Protein AF-A0AAX6GUY6-F1 (afdb_monomer_lite)

Structure (mmCIF, N/CA/C/O backbone):
data_AF-A0AAX6GUY6-F1
#
_entry.id   AF-A0AAX6GUY6-F1
#
loop_
_atom_site.group_PDB
_atom_site.id
_atom_site.type_symbol
_atom_site.label_atom_id
_atom_site.label_alt_id
_atom_site.label_comp_id
_atom_site.label_asym_id
_atom_site.label_entity_id
_atom_site.label_seq_id
_atom_site.pdbx_PDB_ins_code
_atom_site.Cartn_x
_atom_site.Cartn_y
_atom_site.Cartn_z
_atom_site.occupancy
_atom_site.B_iso_or_equiv
_atom_site.auth_seq_id
_atom_site.auth_comp_id
_atom_site.auth_asym_id
_atom_site.auth_atom_id
_atom_site.pdbx_PDB_model_num
ATOM 1 N N . MET A 1 1 ? -46.261 20.149 43.159 1.00 38.31 1 MET A N 1
ATOM 2 C CA . MET A 1 1 ? -45.679 18.792 43.215 1.00 38.31 1 MET A CA 1
ATOM 3 C C . MET A 1 1 ? -44.879 18.602 41.934 1.00 38.31 1 MET A C 1
ATOM 5 O O . MET A 1 1 ? -45.481 18.359 40.901 1.00 38.31 1 MET A O 1
ATOM 9 N N . SER A 1 2 ? -43.563 18.840 41.956 1.00 48.81 2 SER A N 1
ATOM 10 C CA . SER A 1 2 ? -42.714 18.594 40.780 1.00 48.81 2 SER A CA 1
ATOM 11 C C . SER A 1 2 ? -42.450 17.101 40.677 1.00 48.81 2 SER A C 1
ATOM 13 O O . SER A 1 2 ? -41.773 16.537 41.535 1.00 48.81 2 SER A O 1
ATOM 15 N N . THR A 1 3 ? -42.990 16.460 39.647 1.00 52.56 3 THR A N 1
ATOM 16 C CA . THR A 1 3 ? -42.606 15.102 39.266 1.00 52.56 3 THR A CA 1
ATOM 17 C C . THR A 1 3 ? -41.127 15.123 38.894 1.00 52.56 3 THR A C 1
ATOM 19 O O . THR A 1 3 ? -40.724 15.816 37.960 1.00 52.56 3 THR A O 1
ATOM 22 N N . LYS A 1 4 ? -40.302 14.416 39.670 1.00 51.50 4 LYS A N 1
ATOM 23 C CA . LYS A 1 4 ? -38.899 14.149 39.341 1.00 51.50 4 LYS A CA 1
ATOM 24 C C . LYS A 1 4 ? -38.902 13.502 37.951 1.00 51.50 4 LYS A C 1
ATOM 26 O O . LYS A 1 4 ? -39.527 12.458 37.799 1.00 51.50 4 LYS A O 1
ATOM 31 N N . ALA A 1 5 ? -38.303 14.140 36.946 1.00 67.00 5 ALA A N 1
ATOM 32 C CA . ALA A 1 5 ? -38.143 13.506 35.643 1.00 67.00 5 ALA A CA 1
ATOM 33 C C . ALA A 1 5 ? -37.322 12.229 35.859 1.00 67.00 5 ALA A C 1
ATOM 35 O O . ALA A 1 5 ? -36.191 12.294 36.347 1.00 67.00 5 ALA A O 1
ATOM 36 N N . GLU A 1 6 ? -37.936 11.078 35.609 1.00 76.06 6 GLU A N 1
ATOM 37 C CA . GLU A 1 6 ? -37.274 9.786 35.716 1.00 76.06 6 GLU A CA 1
ATOM 38 C C . GLU A 1 6 ? -36.211 9.714 34.621 1.00 76.06 6 GLU A C 1
ATOM 40 O O . GLU A 1 6 ? -36.486 10.007 33.457 1.00 76.06 6 GLU A O 1
ATOM 45 N N . ILE A 1 7 ? -34.970 9.428 35.011 1.00 75.50 7 ILE A N 1
ATOM 46 C CA . ILE A 1 7 ? -33.859 9.323 34.068 1.00 75.50 7 ILE A CA 1
ATOM 47 C C . ILE A 1 7 ? -34.110 8.056 33.239 1.00 75.50 7 ILE A C 1
ATOM 49 O O . ILE A 1 7 ? -34.169 6.979 33.838 1.00 75.50 7 ILE A O 1
ATOM 53 N N . PRO A 1 8 ? -34.266 8.157 31.903 1.00 82.06 8 PRO A N 1
ATOM 54 C CA . PRO A 1 8 ? -34.504 6.991 31.063 1.00 82.06 8 PRO A CA 1
ATOM 55 C C . PRO A 1 8 ? -33.399 5.954 31.237 1.00 82.06 8 PRO A C 1
ATOM 57 O O . PRO A 1 8 ? -32.230 6.304 31.423 1.00 82.06 8 PRO A O 1
ATOM 60 N N . HIS A 1 9 ? -33.757 4.676 31.149 1.00 89.12 9 HIS A N 1
ATOM 61 C CA . HIS A 1 9 ? -32.768 3.613 31.189 1.00 89.12 9 HIS A CA 1
ATOM 62 C C . HIS A 1 9 ? -31.815 3.735 29.993 1.00 89.12 9 HIS A C 1
ATOM 64 O O . HIS A 1 9 ? -32.236 3.976 28.861 1.00 89.12 9 HIS A O 1
ATOM 70 N N . PHE A 1 10 ? -30.519 3.538 30.233 1.00 89.56 10 PHE A N 1
ATOM 71 C CA . PHE A 1 10 ? -29.471 3.726 29.231 1.00 89.56 10 PHE A CA 1
ATOM 72 C C . PHE A 1 10 ? -29.720 2.997 27.899 1.00 89.56 10 PHE A C 1
ATOM 74 O O . PHE A 1 10 ? -29.453 3.552 26.837 1.00 89.56 10 PHE A O 1
ATOM 81 N N . VAL A 1 11 ? -30.252 1.772 27.949 1.00 92.56 11 VAL A N 1
ATOM 82 C CA . VAL A 1 11 ? -30.575 0.965 26.754 1.00 92.56 11 VAL A CA 1
ATOM 83 C C . VAL A 1 11 ? -31.616 1.661 25.873 1.00 92.56 11 VAL A C 1
ATOM 85 O O . VAL A 1 11 ? -31.425 1.776 24.662 1.00 92.56 11 VAL A O 1
ATOM 88 N N . ASP A 1 12 ? -32.665 2.208 26.487 1.00 93.06 12 ASP A N 1
ATOM 89 C CA . ASP A 1 12 ? -33.739 2.891 25.767 1.00 93.06 12 ASP A CA 1
ATOM 90 C C . ASP A 1 12 ? -33.222 4.218 25.186 1.00 93.06 12 ASP A C 1
ATOM 92 O O . ASP A 1 12 ? -33.422 4.510 24.006 1.00 93.06 12 ASP A O 1
ATOM 96 N N . PHE A 1 13 ? -32.428 4.961 25.966 1.00 92.12 13 PHE A N 1
ATOM 97 C CA . PHE A 1 13 ? -31.736 6.164 25.492 1.00 92.12 13 PHE A CA 1
ATOM 98 C C . PHE A 1 13 ? -30.801 5.878 24.301 1.00 92.12 13 PHE A C 1
ATOM 100 O O . PHE A 1 13 ? -30.734 6.651 23.337 1.00 92.12 13 PHE A O 1
ATOM 107 N N . PHE A 1 14 ? -30.071 4.761 24.336 1.00 93.38 14 PHE A N 1
ATOM 108 C CA . PHE A 1 14 ? -29.186 4.355 23.247 1.00 93.38 14 PHE A CA 1
ATOM 109 C C . PHE A 1 14 ? -29.976 4.089 21.961 1.00 93.38 14 PHE A C 1
ATOM 111 O O . PHE A 1 14 ? -29.578 4.566 20.894 1.00 93.38 14 PHE A O 1
ATOM 118 N N . LYS A 1 15 ? -31.122 3.404 22.062 1.00 94.38 15 LYS A N 1
ATOM 119 C CA . LYS A 1 15 ? -32.030 3.179 20.932 1.00 94.38 15 LYS A CA 1
ATOM 120 C C . LYS A 1 15 ? -32.547 4.490 20.356 1.00 94.38 15 LYS A C 1
ATOM 122 O O . LYS A 1 15 ? -32.422 4.718 19.159 1.00 94.38 15 LYS A O 1
ATOM 127 N N . GLU A 1 16 ? -33.084 5.370 21.193 1.00 92.69 16 GLU A N 1
ATOM 128 C CA . GLU A 1 16 ? -33.663 6.644 20.752 1.00 92.69 16 GLU A CA 1
ATOM 129 C C . GLU A 1 16 ? -32.650 7.550 20.042 1.00 92.69 16 GLU A C 1
ATOM 131 O O . GLU A 1 16 ? -32.997 8.223 19.071 1.00 92.69 16 GLU A O 1
ATOM 136 N N . SER A 1 17 ? -31.397 7.553 20.502 1.00 91.12 17 SER A N 1
ATOM 137 C CA . SER A 1 17 ? -30.323 8.372 19.925 1.00 91.12 17 SER A CA 1
ATOM 138 C C . SER A 1 17 ? -29.737 7.809 18.626 1.00 91.12 17 SER A C 1
ATOM 140 O O . SER A 1 17 ? -29.223 8.582 17.816 1.00 91.12 17 SER A O 1
ATOM 142 N N . HIS A 1 18 ? -29.825 6.493 18.401 1.00 94.25 18 HIS A N 1
ATOM 143 C CA . HIS A 1 18 ? -29.235 5.821 17.235 1.00 94.25 18 HIS A CA 1
ATOM 144 C C . HIS A 1 18 ? -30.266 5.225 16.265 1.00 94.25 18 HIS A C 1
ATOM 146 O O . HIS A 1 18 ? -29.878 4.621 15.261 1.00 94.25 18 HIS A O 1
ATOM 152 N N . TRP A 1 19 ? -31.560 5.423 16.523 1.00 94.62 19 TRP A N 1
ATOM 153 C CA . TRP A 1 19 ? -32.654 5.095 15.612 1.00 94.62 19 TRP A CA 1
ATOM 154 C C . TRP A 1 19 ? -33.048 6.306 14.765 1.00 94.62 19 TRP A C 1
ATOM 156 O O . TRP A 1 19 ? -33.406 7.374 15.268 1.00 94.62 19 TRP A O 1
ATOM 166 N N . SER A 1 20 ? -33.036 6.147 13.446 1.00 93.94 20 SER A N 1
ATOM 167 C CA . SER A 1 20 ? -33.484 7.182 12.527 1.00 93.94 20 SER A CA 1
ATOM 168 C C . SER A 1 20 ? -34.991 7.103 12.322 1.00 93.94 20 SER A C 1
ATOM 170 O O . SER A 1 20 ? -35.470 6.308 11.522 1.00 93.94 20 SER A O 1
ATOM 172 N N . LYS A 1 21 ? -35.748 8.029 12.919 1.00 93.31 21 LYS A N 1
ATOM 173 C CA . LYS A 1 21 ? -37.192 8.171 12.629 1.00 93.31 21 LYS A CA 1
ATOM 174 C C . LYS A 1 21 ? -37.495 8.423 11.145 1.00 93.31 21 LYS A C 1
ATOM 176 O O . LYS A 1 21 ? -38.594 8.148 10.691 1.00 93.31 21 LYS A O 1
ATOM 181 N N . LYS A 1 22 ? -36.535 8.982 10.396 1.00 94.62 22 LYS A N 1
ATOM 182 C CA . LYS A 1 22 ? -36.689 9.272 8.963 1.00 94.62 22 LYS A CA 1
ATOM 183 C C . LYS A 1 22 ? -36.513 8.027 8.094 1.00 94.62 22 LYS A C 1
ATOM 185 O O . LYS A 1 22 ? -37.217 7.893 7.102 1.00 94.62 22 LYS A O 1
ATOM 190 N N . LYS A 1 23 ? -35.523 7.188 8.414 1.00 93.19 23 LYS A N 1
ATOM 191 C CA . LYS A 1 23 ? -35.230 5.961 7.657 1.00 93.19 23 LYS A CA 1
ATOM 192 C C . LYS A 1 23 ? -35.996 4.745 8.181 1.00 93.19 23 LYS A C 1
ATOM 194 O O . LYS A 1 23 ? -36.000 3.732 7.502 1.00 93.19 23 LYS A O 1
ATOM 199 N N . ASP A 1 24 ? -36.607 4.879 9.357 1.00 94.00 24 ASP A N 1
ATOM 200 C CA . ASP A 1 24 ? -37.196 3.788 10.135 1.00 94.00 24 ASP A CA 1
ATOM 201 C C . ASP A 1 24 ? -36.218 2.621 10.346 1.00 94.00 24 ASP A C 1
ATOM 203 O O . ASP A 1 24 ? -36.561 1.452 10.219 1.00 94.00 24 ASP A O 1
ATOM 207 N N . ASP A 1 25 ? -34.959 2.971 10.617 1.00 96.12 25 ASP A N 1
ATOM 208 C CA . ASP A 1 25 ? -33.860 2.021 10.774 1.00 96.12 25 ASP A CA 1
ATOM 209 C C . ASP A 1 25 ? -32.740 2.626 11.638 1.00 96.12 25 ASP A C 1
ATOM 211 O O . ASP A 1 25 ? -32.704 3.836 11.908 1.00 96.12 25 ASP A O 1
ATOM 215 N N . TRP A 1 26 ? -31.793 1.792 12.054 1.00 96.94 26 TRP A N 1
ATOM 216 C CA . TRP A 1 26 ? -30.567 2.187 12.733 1.00 96.94 26 TRP A CA 1
ATOM 217 C C . TRP A 1 26 ? -29.727 3.149 11.886 1.00 96.94 26 TRP A C 1
ATOM 219 O O . TRP A 1 26 ? -29.664 3.066 10.659 1.00 96.94 26 TRP A O 1
ATOM 229 N N . LEU A 1 27 ? -29.030 4.076 12.548 1.00 94.19 27 LEU A N 1
ATOM 230 C CA . LEU A 1 27 ? -28.090 4.977 11.872 1.00 94.19 27 LEU A CA 1
ATOM 231 C C . LEU A 1 27 ? -26.906 4.228 11.239 1.00 94.19 27 LEU A C 1
ATOM 233 O O . LEU A 1 27 ? -26.402 4.665 10.205 1.00 94.19 27 LEU A O 1
ATOM 237 N N . ASP A 1 28 ? -26.479 3.128 11.863 1.00 94.31 28 ASP A N 1
ATOM 238 C CA . ASP A 1 28 ? -25.382 2.255 11.441 1.00 94.31 28 ASP A CA 1
ATOM 239 C C . ASP A 1 28 ? -25.674 0.818 11.911 1.00 94.31 28 ASP A C 1
ATOM 241 O O . ASP A 1 28 ? -26.233 0.616 12.994 1.00 94.31 28 ASP A O 1
ATOM 245 N N . HIS A 1 29 ? -25.254 -0.182 11.135 1.00 94.31 29 HIS A N 1
ATOM 246 C CA . HIS A 1 29 ? -25.335 -1.596 11.508 1.00 94.31 29 HIS A CA 1
ATOM 247 C C . HIS A 1 29 ? -24.669 -1.885 12.864 1.00 94.31 29 HIS A C 1
ATOM 249 O O . HIS A 1 29 ? -25.214 -2.615 13.687 1.00 94.31 29 HIS A O 1
ATOM 255 N N . LYS A 1 30 ? -23.545 -1.229 13.169 1.00 94.31 30 LYS A N 1
ATOM 256 C CA . LYS A 1 30 ? -22.856 -1.374 14.462 1.00 94.31 30 LYS A CA 1
ATOM 257 C C . LYS A 1 30 ? -23.682 -0.867 15.643 1.00 94.31 30 LYS A C 1
ATOM 259 O O . LYS A 1 30 ? -23.478 -1.311 16.772 1.00 94.31 30 LYS A O 1
ATOM 264 N N . CYS A 1 31 ? -24.584 0.090 15.423 1.00 93.50 31 CYS A N 1
ATOM 265 C CA . CYS A 1 31 ? -25.496 0.553 16.468 1.00 93.50 31 CYS A CA 1
ATOM 266 C C . CYS A 1 31 ? -26.544 -0.514 16.787 1.00 93.50 31 CYS A C 1
ATOM 268 O O . CYS A 1 31 ? -26.826 -0.737 17.961 1.00 93.50 31 CYS A O 1
ATOM 270 N N . MET A 1 32 ? -27.058 -1.210 15.769 1.00 95.56 32 MET A N 1
ATOM 271 C CA . MET A 1 32 ? -27.951 -2.354 15.958 1.00 95.56 32 MET A CA 1
ATOM 272 C C . MET A 1 32 ? -27.277 -3.451 16.788 1.00 95.56 32 MET A C 1
ATOM 274 O O . MET A 1 32 ? -27.836 -3.880 17.793 1.00 95.56 32 MET A O 1
ATOM 278 N N . GLU A 1 33 ? -26.068 -3.872 16.403 1.00 96.94 33 GLU A N 1
ATOM 279 C CA . GLU A 1 33 ? -25.312 -4.920 17.107 1.00 96.94 33 GLU A CA 1
ATOM 280 C C . GLU A 1 33 ? -25.111 -4.575 18.589 1.00 96.94 33 GLU A C 1
ATOM 282 O O . GLU A 1 33 ? -25.436 -5.367 19.473 1.00 96.94 33 GLU A O 1
ATOM 287 N N . LYS A 1 34 ? -24.662 -3.347 18.873 1.00 95.69 34 LYS A N 1
ATOM 288 C CA . LYS A 1 34 ? -24.467 -2.860 20.246 1.00 95.69 34 LYS A CA 1
ATOM 289 C C . LYS A 1 34 ? -25.765 -2.788 21.037 1.00 95.69 34 LYS A C 1
ATOM 291 O O . LYS A 1 34 ? -25.770 -3.079 22.228 1.00 95.69 34 LYS A O 1
ATOM 296 N N . HIS A 1 35 ? -26.867 -2.399 20.403 1.00 95.94 35 HIS A N 1
ATOM 297 C CA . HIS A 1 35 ? -28.159 -2.397 21.076 1.00 95.94 35 HIS A CA 1
ATOM 298 C C . HIS A 1 35 ? -28.601 -3.818 21.445 1.00 95.94 35 HIS A C 1
ATOM 300 O O . HIS A 1 35 ? -29.088 -4.032 22.551 1.00 95.94 35 HIS A O 1
ATOM 306 N N . VAL A 1 36 ? -28.408 -4.797 20.556 1.00 96.25 36 VAL A N 1
ATOM 307 C CA . VAL A 1 36 ? -28.690 -6.211 20.855 1.00 96.25 36 VAL A CA 1
ATOM 308 C C . VAL A 1 36 ? -27.851 -6.695 22.041 1.00 96.25 36 VAL A C 1
ATOM 310 O O . VAL A 1 36 ? -28.374 -7.348 22.940 1.00 96.25 36 VAL A O 1
ATOM 313 N N . GLU A 1 37 ? -26.570 -6.339 22.094 1.00 95.62 37 GLU A N 1
ATOM 314 C CA . GLU A 1 37 ? -25.698 -6.687 23.220 1.00 95.62 37 GLU A CA 1
ATOM 315 C C . GLU A 1 37 ? -26.157 -6.043 24.541 1.00 95.62 37 GLU A C 1
ATOM 317 O O . GLU A 1 37 ? -26.225 -6.713 25.573 1.00 95.62 37 GLU A O 1
ATOM 322 N N . LEU A 1 38 ? -26.555 -4.769 24.501 1.00 94.88 38 LEU A N 1
ATOM 323 C CA . LEU A 1 38 ? -27.123 -4.054 25.647 1.00 94.88 38 LEU A CA 1
ATOM 324 C C . LEU A 1 38 ? -28.425 -4.692 26.157 1.00 94.88 38 LEU A C 1
ATOM 326 O O . LEU A 1 38 ? -28.615 -4.815 27.367 1.00 94.88 38 LEU A O 1
ATOM 330 N N . GLU A 1 39 ? -29.309 -5.120 25.256 1.00 94.50 39 GLU A N 1
ATOM 331 C CA . GLU A 1 39 ? -30.551 -5.828 25.593 1.00 94.50 39 GLU A CA 1
ATOM 332 C C . GLU A 1 39 ? -30.291 -7.181 26.257 1.00 94.50 39 GLU A C 1
ATOM 334 O O . GLU A 1 39 ? -30.921 -7.536 27.260 1.00 94.50 39 GLU A O 1
ATOM 339 N N . ASN A 1 40 ? -29.314 -7.921 25.734 1.00 93.69 40 ASN A N 1
ATOM 340 C CA . ASN A 1 40 ? -28.891 -9.186 26.316 1.00 93.69 40 ASN A CA 1
ATOM 341 C C . ASN A 1 40 ? -28.347 -8.975 27.732 1.00 93.69 40 ASN A C 1
ATOM 343 O O . ASN A 1 40 ? -28.764 -9.678 28.651 1.00 93.69 40 ASN A O 1
ATOM 347 N N . LEU A 1 41 ? -27.485 -7.974 27.944 1.00 91.56 41 LEU A N 1
ATOM 348 C CA . LEU A 1 41 ? -26.981 -7.644 29.280 1.00 91.56 41 LEU A CA 1
ATOM 349 C C . LEU A 1 41 ? -28.099 -7.229 30.235 1.00 91.56 41 LEU A C 1
ATOM 351 O O . LEU A 1 41 ? -28.131 -7.716 31.364 1.00 91.56 41 LEU A O 1
ATOM 355 N N . ARG A 1 42 ? -29.045 -6.396 29.788 1.00 90.81 42 ARG A N 1
ATOM 356 C CA . ARG A 1 42 ? -30.220 -6.009 30.585 1.00 90.81 42 ARG A CA 1
ATOM 357 C C . ARG A 1 42 ? -31.019 -7.236 31.028 1.00 90.81 42 ARG A C 1
ATOM 359 O O . ARG A 1 42 ? -31.387 -7.346 32.198 1.00 90.81 42 ARG A O 1
ATOM 366 N N . THR A 1 43 ? -31.245 -8.172 30.110 1.00 90.81 43 THR A N 1
ATOM 367 C CA . THR A 1 43 ? -31.974 -9.421 30.374 1.00 90.81 43 THR A CA 1
ATOM 368 C C . THR A 1 43 ? -31.225 -10.317 31.358 1.00 90.81 43 THR A C 1
ATOM 370 O O . THR A 1 43 ? -31.836 -10.856 32.281 1.00 90.81 43 THR A O 1
ATOM 373 N N . MET A 1 44 ? -29.904 -10.441 31.198 1.00 88.50 44 MET A N 1
ATOM 374 C CA . MET A 1 44 ? -29.049 -11.217 32.099 1.00 88.50 44 MET A CA 1
ATOM 375 C C . MET A 1 44 ? -29.035 -10.620 33.506 1.00 88.50 44 MET A C 1
ATOM 377 O O . MET A 1 44 ? -29.233 -11.348 34.469 1.00 88.50 44 MET A O 1
ATOM 381 N N . CYS A 1 45 ? -28.899 -9.298 33.635 1.00 86.12 45 CYS A N 1
ATOM 382 C CA . CYS A 1 45 ? -28.887 -8.611 34.932 1.00 86.12 45 CYS A CA 1
ATOM 383 C C . CYS A 1 45 ? -30.248 -8.613 35.644 1.00 86.12 45 CYS A C 1
ATOM 385 O O . CYS A 1 45 ? -30.307 -8.335 36.837 1.00 86.12 45 CYS A O 1
ATOM 387 N N . SER A 1 46 ? -31.335 -8.912 34.928 1.00 84.50 46 SER A N 1
ATOM 388 C CA . SER A 1 46 ? -32.681 -9.016 35.505 1.00 84.50 46 SER A CA 1
ATOM 389 C C . SER A 1 46 ? -32.993 -10.410 36.070 1.00 84.50 46 SER A C 1
ATOM 391 O O . SER A 1 46 ? -34.069 -10.605 36.634 1.00 84.50 46 SER A O 1
ATOM 393 N N . GLN A 1 47 ? -32.097 -11.394 35.907 1.00 87.50 47 GLN A N 1
ATOM 394 C CA . GLN A 1 47 ? -32.287 -12.741 36.454 1.00 87.50 47 GLN A CA 1
ATOM 395 C C . GLN A 1 47 ? -32.083 -12.757 37.981 1.00 87.50 47 GLN A C 1
ATOM 397 O O . GLN A 1 47 ? -31.222 -12.037 38.485 1.00 87.50 47 GLN A O 1
ATOM 402 N N . PRO A 1 48 ? -32.824 -13.597 38.730 1.00 79.06 48 PRO A N 1
ATOM 403 C CA . PRO A 1 48 ? -32.814 -13.587 40.197 1.00 79.06 48 PRO A CA 1
ATOM 404 C C . PRO A 1 48 ? -31.451 -13.924 40.826 1.00 79.06 48 PRO A C 1
ATOM 406 O O . PRO A 1 48 ? -31.155 -13.426 41.908 1.00 79.06 48 PRO A O 1
ATOM 409 N N . ASP A 1 49 ? -30.617 -14.706 40.134 1.00 82.12 49 ASP A N 1
ATOM 410 C CA . ASP A 1 49 ? -29.272 -15.094 40.591 1.00 82.12 49 ASP A CA 1
ATOM 411 C C . ASP A 1 49 ? -28.148 -14.267 39.939 1.00 82.12 49 ASP A C 1
ATOM 413 O O . ASP A 1 49 ? -26.962 -14.556 40.118 1.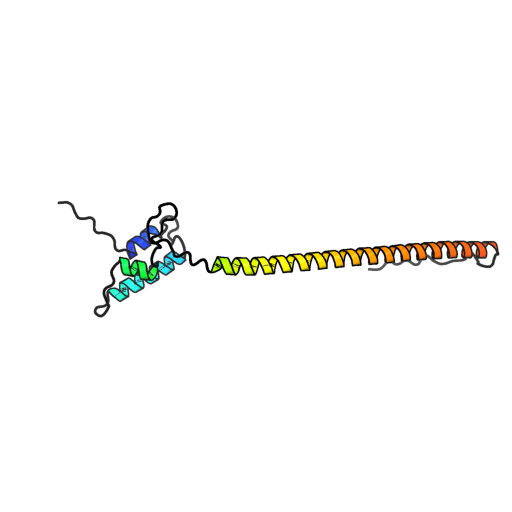00 82.12 49 ASP A O 1
ATOM 417 N N . ALA A 1 50 ? -28.494 -13.255 39.136 1.00 80.44 50 ALA A N 1
ATOM 418 C CA . ALA A 1 50 ? -27.506 -12.438 38.449 1.00 80.44 50 ALA A CA 1
ATOM 419 C C . ALA A 1 50 ? -26.935 -11.346 39.353 1.00 80.44 50 ALA A C 1
ATOM 421 O O . ALA A 1 50 ? -27.606 -10.794 40.223 1.00 80.44 50 ALA A O 1
ATOM 422 N N . ILE A 1 51 ? -25.676 -10.994 39.096 1.00 78.44 51 ILE A N 1
ATOM 423 C CA . ILE A 1 51 ? -25.038 -9.834 39.714 1.00 78.44 51 ILE A CA 1
ATOM 424 C C . ILE A 1 51 ? -25.688 -8.580 39.110 1.00 78.44 51 ILE A C 1
ATOM 426 O O . ILE A 1 51 ? -25.581 -8.389 37.894 1.00 78.44 51 ILE A O 1
ATOM 430 N N . PRO A 1 52 ? -26.342 -7.716 39.909 1.00 80.06 52 PRO A N 1
ATOM 431 C CA . PRO A 1 52 ? -26.924 -6.487 39.393 1.00 80.06 52 PRO A CA 1
ATOM 432 C C . PRO A 1 52 ? -25.824 -5.589 38.831 1.00 80.06 52 PRO A C 1
ATOM 434 O O . PRO A 1 52 ? -24.868 -5.262 39.533 1.00 80.06 52 PRO A O 1
ATOM 437 N N . MET A 1 53 ? -25.968 -5.182 37.572 1.00 84.25 53 MET A N 1
ATOM 438 C CA . MET A 1 53 ? -25.054 -4.253 36.914 1.00 84.25 53 MET A CA 1
ATOM 439 C C . MET A 1 53 ? -25.713 -2.879 36.802 1.00 84.25 53 MET A C 1
ATOM 441 O O . MET A 1 53 ? -26.872 -2.759 36.398 1.00 84.25 53 MET A O 1
ATOM 445 N N . SER A 1 54 ? -24.983 -1.823 37.150 1.00 87.88 54 SER A N 1
ATOM 446 C CA . SER A 1 54 ? -25.453 -0.452 36.961 1.00 87.88 54 SER A CA 1
ATOM 447 C C . SER A 1 54 ? -25.528 -0.080 35.475 1.00 87.88 54 SER A C 1
ATOM 449 O O . SER A 1 54 ? -24.869 -0.672 34.618 1.00 87.88 54 SER A O 1
ATOM 451 N N . GLN A 1 55 ? -26.310 0.955 35.151 1.00 87.56 55 GLN A N 1
ATOM 452 C CA . GLN A 1 55 ? -26.401 1.464 33.777 1.00 87.56 55 GLN A CA 1
ATOM 453 C C . GLN A 1 55 ? -25.041 1.930 33.227 1.00 87.56 55 GLN A C 1
ATOM 455 O O . GLN A 1 55 ? -24.761 1.752 32.042 1.00 87.56 55 GLN A O 1
ATOM 460 N N . GLU A 1 56 ? -24.182 2.490 34.087 1.00 85.88 56 GLU A N 1
ATOM 461 C CA . GLU A 1 56 ? -22.825 2.896 33.715 1.00 85.88 56 GLU A CA 1
ATOM 462 C C . GLU A 1 56 ? -21.959 1.679 33.377 1.00 85.88 56 GLU A C 1
ATOM 464 O O . GLU A 1 56 ? -21.310 1.658 32.33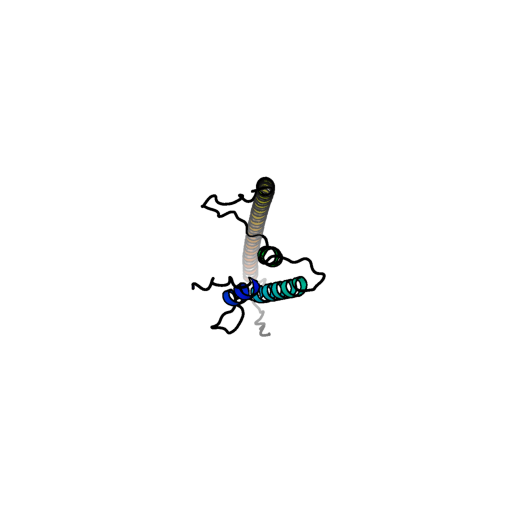2 1.00 85.88 56 GLU A O 1
ATOM 469 N N . GLU A 1 57 ? -21.992 0.635 34.202 1.00 89.31 57 GLU A N 1
ATOM 470 C CA . GLU A 1 57 ? -21.238 -0.595 33.955 1.00 89.31 57 GLU A CA 1
ATOM 471 C C . GLU A 1 57 ? -21.696 -1.302 32.674 1.00 89.31 57 GLU A C 1
ATOM 473 O O . GLU A 1 57 ? -20.845 -1.706 31.882 1.00 89.31 57 GLU A O 1
ATOM 478 N N . MET A 1 58 ? -23.007 -1.356 32.402 1.00 88.75 58 MET A N 1
ATOM 479 C CA . MET A 1 58 ? -23.531 -1.865 31.126 1.00 88.75 58 MET A CA 1
ATOM 480 C C . MET A 1 58 ? -23.021 -1.041 29.939 1.00 88.75 58 MET A C 1
ATOM 482 O O . MET A 1 58 ? -22.604 -1.597 28.921 1.00 88.75 58 MET A O 1
ATOM 486 N N . SER A 1 59 ? -23.000 0.290 30.071 1.00 88.56 59 SER A N 1
ATOM 487 C CA . SER A 1 59 ? -22.480 1.166 29.018 1.00 88.56 59 SER A CA 1
ATOM 488 C C . SER A 1 59 ? -20.993 0.921 28.755 1.00 88.56 59 SER A C 1
ATOM 490 O O . SER A 1 59 ? -20.572 0.867 27.602 1.00 88.56 59 SER A O 1
ATOM 492 N N . ILE A 1 60 ? -20.202 0.713 29.811 1.00 89.38 60 ILE A N 1
ATOM 493 C CA . ILE A 1 60 ? -18.768 0.440 29.718 1.00 89.38 60 ILE A CA 1
ATOM 494 C C . ILE A 1 60 ? -18.519 -0.940 29.112 1.00 89.38 60 ILE A C 1
ATOM 496 O O . ILE A 1 60 ? -17.588 -1.076 28.319 1.00 89.38 60 ILE A O 1
ATOM 500 N N . ALA A 1 61 ? -19.324 -1.942 29.472 1.00 90.69 61 ALA A N 1
ATOM 501 C CA . ALA A 1 61 ? -19.193 -3.300 28.960 1.00 90.69 61 ALA A CA 1
ATOM 502 C C . ALA A 1 61 ? -19.373 -3.348 27.435 1.00 90.69 61 ALA A C 1
ATOM 504 O O . ALA A 1 61 ? -18.534 -3.926 26.753 1.00 90.69 61 ALA A O 1
ATOM 505 N N . VAL A 1 62 ? -20.400 -2.674 26.903 1.00 92.12 62 VAL A N 1
ATOM 506 C CA . VAL A 1 62 ? -20.733 -2.731 25.465 1.00 92.12 62 VAL A CA 1
ATOM 507 C C . VAL A 1 62 ? -20.039 -1.649 24.643 1.00 92.12 62 VAL A C 1
ATOM 509 O O . VAL A 1 62 ? -19.539 -1.891 23.544 1.00 92.12 62 VAL A O 1
ATOM 512 N N . LEU A 1 63 ? -20.020 -0.408 25.132 1.00 89.62 63 LEU A N 1
ATOM 513 C CA . LEU A 1 63 ? -19.465 0.719 24.373 1.00 89.62 63 LEU A CA 1
ATOM 514 C C . LEU A 1 63 ? -17.976 0.944 24.644 1.00 89.62 63 LEU A C 1
ATOM 516 O O . LEU A 1 63 ? -17.334 1.704 23.912 1.00 89.62 63 LEU A O 1
ATOM 520 N N . GLY A 1 64 ? -17.429 0.285 25.664 1.00 88.38 64 GLY A N 1
ATOM 521 C CA . GLY A 1 64 ? -16.069 0.479 26.138 1.00 88.38 64 GLY A CA 1
ATOM 522 C C . GLY A 1 64 ? -15.923 1.699 27.050 1.00 88.38 64 GLY A C 1
ATOM 523 O O . GLY A 1 64 ? -16.773 2.589 27.130 1.00 88.38 64 GLY A O 1
ATOM 524 N N . LYS A 1 65 ? -14.778 1.778 27.736 1.00 82.50 65 LYS A N 1
ATOM 525 C CA . LYS A 1 65 ? -14.417 2.966 28.519 1.00 82.50 65 LYS A CA 1
ATOM 526 C C . LYS A 1 65 ? -14.106 4.119 27.570 1.00 82.50 65 LYS A C 1
ATOM 528 O O . LYS A 1 65 ? -13.132 4.066 26.817 1.00 82.50 65 LYS A O 1
ATOM 533 N N . LYS A 1 66 ? -14.896 5.192 27.630 1.00 68.81 66 LYS A N 1
ATOM 534 C CA . LYS A 1 66 ? -14.587 6.422 26.896 1.00 68.81 66 LYS A CA 1
ATOM 535 C C . LYS A 1 66 ? -13.263 6.988 27.414 1.00 68.81 66 LYS A C 1
ATOM 537 O O . LYS A 1 66 ? -13.091 7.179 28.617 1.00 68.81 66 LYS A O 1
ATOM 542 N N . SER A 1 67 ? -12.317 7.252 26.510 1.00 65.06 67 SER A N 1
ATOM 543 C CA . SER A 1 67 ? -11.091 7.967 26.873 1.00 65.06 67 SER A CA 1
ATOM 544 C C . SER A 1 67 ? -11.480 9.337 27.419 1.00 65.06 67 SER A C 1
ATOM 546 O O . SER A 1 67 ? -12.092 10.141 26.718 1.00 65.06 67 SER A O 1
ATOM 548 N N . VAL A 1 68 ? -11.137 9.595 28.681 1.00 72.12 68 VAL A N 1
ATOM 549 C CA . VAL A 1 68 ? -11.441 10.867 29.355 1.00 72.12 68 VAL A CA 1
ATOM 550 C C . VAL A 1 68 ? -10.582 12.003 28.783 1.00 72.12 68 VAL A C 1
ATOM 552 O O . VAL A 1 68 ? -10.837 13.166 29.074 1.00 72.12 68 VAL A O 1
ATOM 555 N N . TYR A 1 69 ? -9.564 11.693 27.968 1.00 81.75 69 TYR A N 1
ATOM 556 C CA . TYR A 1 69 ? -8.671 12.712 27.436 1.00 81.75 69 TYR A CA 1
ATOM 557 C C . TYR A 1 69 ? -9.303 13.526 26.307 1.00 81.75 69 TYR A C 1
ATOM 559 O O . TYR A 1 69 ? -9.345 13.097 25.151 1.00 81.75 69 TYR A O 1
ATOM 567 N N . LEU A 1 70 ? -9.715 14.748 26.631 1.00 73.88 70 LEU A N 1
ATOM 568 C CA . LEU A 1 70 ? -10.144 15.746 25.658 1.00 73.88 70 LEU A CA 1
ATOM 569 C C . LEU A 1 70 ? -8.914 16.512 25.150 1.00 73.88 70 LEU A C 1
ATOM 571 O O . LEU A 1 70 ? -8.418 17.452 25.782 1.00 73.88 70 LEU A O 1
ATOM 575 N N . ARG A 1 71 ? -8.395 16.085 23.993 1.00 69.75 71 ARG A N 1
ATOM 576 C CA . ARG A 1 71 ? -7.257 16.729 23.316 1.00 69.75 71 ARG A CA 1
ATOM 577 C C . ARG A 1 71 ? -7.558 18.217 23.080 1.00 69.75 71 ARG A C 1
ATOM 579 O O . ARG A 1 71 ? -8.636 18.563 22.618 1.00 69.75 71 ARG A O 1
ATOM 586 N N . GLY A 1 72 ? -6.596 19.086 23.401 1.00 75.25 72 GLY A N 1
ATOM 587 C CA . GLY A 1 72 ? -6.735 20.547 23.286 1.00 75.25 72 GLY A CA 1
ATOM 588 C C . GLY A 1 72 ? -7.311 21.237 24.528 1.00 75.25 72 GLY A C 1
ATOM 589 O O . GLY A 1 72 ? -7.061 22.421 24.714 1.00 75.25 72 GLY A O 1
ATOM 590 N N . TYR A 1 73 ? -7.979 20.495 25.417 1.00 78.06 73 TYR A N 1
ATOM 591 C CA . TYR A 1 73 ? -8.545 21.028 26.664 1.00 78.06 73 TYR A CA 1
ATOM 592 C C . TYR A 1 73 ? -7.777 20.589 27.918 1.00 78.06 73 TYR A C 1
ATOM 594 O O . TYR A 1 73 ? -8.018 21.108 29.001 1.00 78.06 73 TYR A O 1
ATOM 602 N N . GLY A 1 74 ? -6.864 19.618 27.796 1.00 76.44 74 GLY A N 1
ATOM 603 C CA . GLY A 1 74 ? -6.069 19.118 28.926 1.00 76.44 74 GLY A CA 1
ATOM 604 C C . GLY A 1 74 ? -6.879 18.351 29.981 1.00 76.44 74 GLY A C 1
ATOM 605 O O . GLY A 1 74 ? -6.342 18.024 31.034 1.00 76.44 74 GLY A O 1
ATOM 606 N N . VAL A 1 75 ? -8.149 18.046 29.705 1.00 72.25 75 VAL A N 1
ATOM 607 C CA . VAL A 1 75 ? -9.052 17.332 30.616 1.00 72.25 75 VAL A CA 1
ATOM 608 C C . VAL A 1 75 ? -8.853 15.828 30.467 1.00 72.25 75 VAL A C 1
ATOM 610 O O . VAL A 1 75 ? -8.771 15.334 29.346 1.00 72.25 75 VAL A O 1
ATOM 613 N N . GLY A 1 76 ? -8.805 15.113 31.594 1.00 74.81 76 GLY A N 1
ATOM 614 C CA . GLY A 1 76 ? -8.693 13.654 31.667 1.00 74.81 76 GLY A CA 1
ATOM 615 C C . GLY A 1 76 ? -7.262 13.118 31.661 1.00 74.81 76 GLY A C 1
ATOM 616 O O . GLY A 1 76 ? -6.300 13.827 31.364 1.00 74.81 76 GLY A O 1
ATOM 617 N N . ARG A 1 77 ? -7.104 11.829 31.994 1.00 76.00 77 ARG A N 1
ATOM 618 C CA . ARG A 1 77 ? -5.798 11.158 31.921 1.00 76.00 77 ARG A CA 1
ATOM 619 C C . ARG A 1 77 ? -5.333 11.130 30.473 1.00 76.00 77 ARG A C 1
ATOM 621 O O . ARG A 1 77 ? -5.894 10.388 29.670 1.00 76.00 77 ARG A O 1
ATOM 628 N N . LYS A 1 78 ? -4.296 11.916 30.166 1.00 71.56 78 LYS A N 1
ATOM 629 C CA . LYS A 1 78 ? -3.604 11.871 28.877 1.00 71.56 78 LYS A CA 1
ATOM 630 C C . LYS A 1 78 ? -3.266 10.409 28.571 1.00 71.56 78 LYS A C 1
ATOM 632 O O . LYS A 1 78 ? -2.663 9.765 29.435 1.00 71.56 78 LYS A O 1
ATOM 637 N N . PRO A 1 79 ? -3.672 9.865 27.408 1.00 66.44 79 PRO A N 1
ATOM 638 C CA . PRO A 1 79 ? -3.242 8.535 27.023 1.00 66.44 79 PRO A CA 1
ATOM 639 C C . PRO A 1 79 ? -1.721 8.527 27.101 1.00 66.44 79 PRO A C 1
ATOM 641 O O . PRO A 1 79 ? -1.073 9.493 26.683 1.00 66.44 79 PRO A O 1
ATOM 644 N N . SER A 1 80 ? -1.162 7.488 27.718 1.00 60.56 80 SER A N 1
ATOM 645 C CA . SER A 1 80 ? 0.281 7.316 27.719 1.00 60.56 80 SER A CA 1
ATOM 646 C C . SER A 1 80 ? 0.699 7.266 26.257 1.00 60.56 80 SER A C 1
ATOM 648 O O . SER A 1 80 ? 0.361 6.323 25.544 1.00 60.56 80 SER A O 1
ATOM 650 N N . ASN A 1 81 ? 1.390 8.304 25.792 1.00 56.84 81 ASN A N 1
ATOM 651 C CA . ASN A 1 81 ? 2.167 8.198 24.574 1.00 56.84 81 ASN A CA 1
ATOM 652 C C . ASN A 1 81 ? 3.346 7.284 24.921 1.00 56.84 81 ASN A C 1
ATOM 654 O O . ASN A 1 81 ? 4.476 7.746 25.071 1.00 56.84 81 ASN A O 1
ATOM 658 N N . THR A 1 82 ? 3.107 5.981 25.065 1.00 45.38 82 THR A N 1
ATOM 659 C CA . THR A 1 82 ? 4.139 4.995 24.770 1.00 45.38 82 THR A CA 1
ATOM 660 C C . THR A 1 82 ? 4.377 5.096 23.273 1.00 45.38 82 THR A C 1
ATOM 662 O O . THR A 1 82 ? 3.847 4.334 22.473 1.00 45.38 82 THR A O 1
ATOM 665 N N . ASN A 1 83 ? 5.156 6.106 22.895 1.00 47.31 83 ASN A N 1
ATOM 666 C CA . ASN A 1 83 ? 5.811 6.210 21.607 1.00 47.31 83 ASN A CA 1
A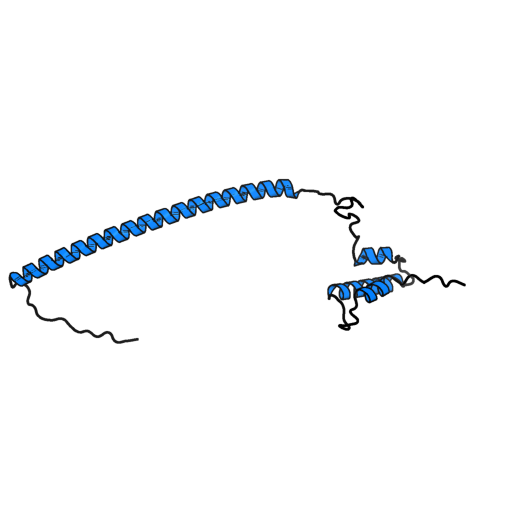TOM 667 C C . ASN A 1 83 ? 6.909 5.134 21.556 1.00 47.31 83 ASN A C 1
ATOM 669 O O . ASN A 1 83 ? 8.089 5.447 21.441 1.00 47.31 83 ASN A O 1
ATOM 673 N N . THR A 1 84 ? 6.543 3.854 21.636 1.00 45.12 84 THR A N 1
ATOM 674 C CA . THR A 1 84 ? 7.391 2.770 21.114 1.00 45.12 84 THR A CA 1
ATOM 675 C C . THR A 1 84 ? 7.566 2.905 19.598 1.00 45.12 84 THR A C 1
ATOM 677 O O . THR A 1 84 ? 8.517 2.385 19.031 1.00 45.12 84 THR A O 1
ATOM 680 N N . THR A 1 85 ? 6.728 3.717 18.951 1.0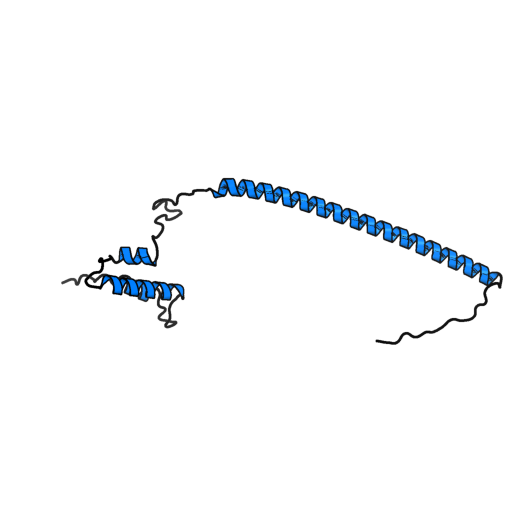0 49.00 85 THR A N 1
ATOM 681 C CA . THR A 1 85 ? 6.794 4.039 17.528 1.00 49.00 85 THR A CA 1
ATOM 682 C C . THR A 1 85 ? 7.931 4.976 17.128 1.00 49.00 85 THR A C 1
ATOM 684 O O . THR A 1 85 ? 8.222 5.026 15.944 1.00 49.00 85 THR A O 1
ATOM 687 N N . SER A 1 86 ? 8.587 5.715 18.037 1.00 52.78 86 SER A N 1
ATOM 688 C CA . SER A 1 86 ? 9.671 6.645 17.648 1.00 52.78 86 SER A CA 1
ATOM 689 C C . SER A 1 86 ? 10.952 5.906 17.249 1.00 52.78 86 SER A C 1
ATOM 691 O O . SER A 1 86 ? 11.496 6.177 16.186 1.00 52.78 86 SER A O 1
ATOM 693 N N . ARG A 1 87 ? 11.395 4.921 18.042 1.00 52.56 87 ARG A N 1
ATOM 694 C CA . ARG A 1 87 ? 12.611 4.143 17.731 1.00 52.56 87 ARG A CA 1
ATOM 695 C C . ARG A 1 87 ? 12.387 3.170 16.570 1.00 52.56 87 ARG A C 1
ATOM 697 O O . ARG A 1 87 ? 13.293 2.940 15.778 1.00 52.56 87 ARG A O 1
ATOM 704 N N . GLU A 1 88 ? 11.173 2.632 16.445 1.00 54.38 88 GLU A N 1
ATOM 705 C CA . GLU A 1 88 ? 10.786 1.793 15.305 1.00 54.38 88 GLU A CA 1
ATOM 706 C C . GLU A 1 88 ? 10.617 2.597 14.004 1.00 54.38 88 GLU A C 1
ATOM 708 O O . GLU A 1 88 ? 10.909 2.061 12.936 1.00 54.38 88 GLU A O 1
ATOM 713 N N . ASN A 1 89 ? 10.183 3.867 14.060 1.00 59.50 89 ASN A N 1
ATOM 714 C CA . ASN A 1 89 ? 10.168 4.739 12.876 1.00 59.50 89 ASN A CA 1
ATOM 715 C C . ASN A 1 89 ? 11.582 5.050 12.393 1.00 59.50 89 ASN A C 1
ATOM 717 O O . ASN A 1 89 ? 11.819 4.998 11.193 1.00 59.50 89 ASN A O 1
ATOM 721 N N . ASP A 1 90 ? 12.515 5.333 13.304 1.00 65.56 90 ASP A N 1
ATOM 722 C CA . ASP A 1 90 ? 13.895 5.657 12.931 1.00 65.56 90 ASP A CA 1
ATOM 723 C C . ASP A 1 90 ? 14.568 4.478 12.213 1.00 65.56 90 ASP A C 1
ATOM 725 O O . ASP A 1 90 ? 15.155 4.657 11.148 1.00 65.56 90 ASP A O 1
ATOM 729 N N . GLY A 1 91 ? 14.405 3.252 12.725 1.00 75.19 91 GLY A N 1
ATOM 730 C CA . GLY A 1 91 ? 14.916 2.046 12.065 1.00 75.19 91 GLY A CA 1
ATOM 731 C C . GLY A 1 91 ? 14.289 1.804 10.687 1.00 75.19 91 GLY A C 1
ATOM 732 O O . GLY A 1 91 ? 15.003 1.564 9.716 1.00 75.19 91 GLY A O 1
ATOM 733 N N . LYS A 1 92 ? 12.961 1.933 10.568 1.00 80.50 92 LYS A N 1
ATOM 734 C CA . LYS A 1 92 ? 12.260 1.795 9.279 1.00 80.50 92 LYS A CA 1
ATOM 735 C C . LYS A 1 92 ? 12.669 2.876 8.280 1.00 80.50 92 LYS A C 1
ATOM 737 O O . LYS A 1 92 ? 12.795 2.589 7.098 1.00 80.50 92 LYS A O 1
ATOM 742 N N . MET A 1 93 ? 12.898 4.101 8.742 1.00 78.69 93 MET A N 1
ATOM 743 C CA . MET A 1 93 ? 13.304 5.224 7.900 1.00 78.69 93 MET A CA 1
ATOM 744 C C . MET A 1 93 ? 14.733 5.059 7.369 1.00 78.69 93 MET A C 1
ATOM 746 O O . MET A 1 93 ? 14.992 5.424 6.224 1.00 78.69 93 MET A O 1
ATOM 750 N N . ILE A 1 94 ? 15.634 4.461 8.155 1.00 87.06 94 ILE A N 1
ATOM 751 C CA . ILE A 1 94 ? 16.983 4.089 7.702 1.00 87.06 94 ILE A CA 1
ATOM 752 C C . ILE A 1 94 ? 16.906 3.013 6.613 1.00 87.06 94 ILE A C 1
ATOM 754 O O . ILE A 1 94 ? 17.460 3.220 5.536 1.00 87.06 94 ILE A O 1
ATOM 758 N N . ILE A 1 95 ? 16.162 1.926 6.849 1.00 90.31 95 ILE A N 1
ATOM 759 C CA . ILE A 1 95 ? 15.997 0.831 5.873 1.00 90.31 95 ILE A CA 1
ATOM 760 C C . ILE A 1 95 ? 15.406 1.3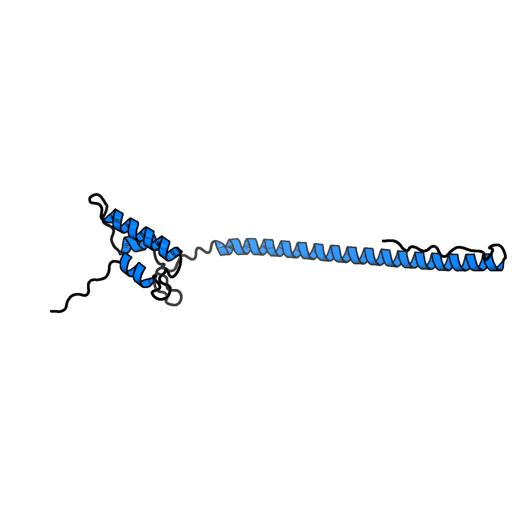62 4.563 1.00 90.31 95 ILE A C 1
ATOM 762 O O . ILE A 1 95 ? 15.931 1.101 3.486 1.00 90.31 95 ILE A O 1
ATOM 766 N N . LEU A 1 96 ? 14.361 2.189 4.649 1.00 91.12 96 LEU A N 1
ATOM 767 C CA . LEU A 1 96 ? 13.704 2.744 3.468 1.00 91.12 96 LEU A CA 1
ATOM 768 C C . LEU A 1 96 ? 14.629 3.676 2.666 1.00 91.12 96 LEU A C 1
ATOM 770 O O . LEU A 1 96 ? 14.544 3.736 1.442 1.00 91.12 96 LEU A O 1
ATOM 774 N N . ARG A 1 97 ? 15.527 4.413 3.336 1.00 92.25 97 ARG A N 1
ATOM 775 C CA . ARG A 1 97 ? 16.546 5.231 2.656 1.00 92.25 97 ARG A CA 1
ATOM 776 C C . ARG A 1 97 ? 17.575 4.376 1.930 1.00 92.25 97 ARG A C 1
ATOM 778 O O . ARG A 1 97 ? 17.986 4.750 0.837 1.00 92.25 97 ARG A O 1
ATOM 785 N N . GLU A 1 98 ? 17.989 3.270 2.533 1.00 94.44 98 GLU A N 1
ATOM 786 C CA . GLU A 1 98 ? 18.941 2.340 1.929 1.00 94.44 98 GLU A CA 1
ATOM 787 C C . GLU A 1 98 ? 18.339 1.668 0.688 1.00 94.44 98 GLU A C 1
ATOM 789 O O . GLU A 1 98 ? 18.942 1.720 -0.383 1.00 94.44 98 GLU A O 1
ATOM 794 N N . GLU A 1 99 ? 17.095 1.184 0.778 1.00 93.94 99 GLU A N 1
ATOM 795 C CA . GLU A 1 99 ? 16.354 0.629 -0.364 1.00 93.94 99 GLU A CA 1
ATOM 796 C C . GLU A 1 99 ? 16.208 1.639 -1.513 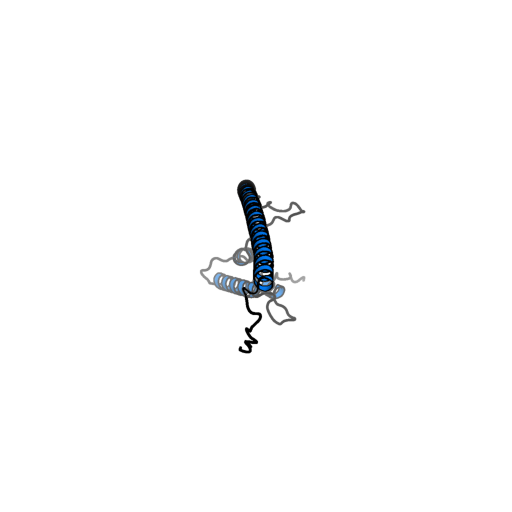1.00 93.94 99 GLU A C 1
ATOM 798 O O . GLU A 1 99 ? 16.423 1.297 -2.677 1.00 93.94 99 GLU A O 1
ATOM 803 N N . LEU A 1 100 ? 15.894 2.903 -1.204 1.00 94.62 100 LEU A N 1
ATOM 804 C CA . LEU A 1 100 ? 15.801 3.964 -2.211 1.00 94.62 100 LEU A CA 1
ATOM 805 C C . LEU A 1 100 ? 17.141 4.238 -2.905 1.00 94.62 100 LEU A C 1
ATOM 807 O O . LEU A 1 100 ? 17.159 4.461 -4.118 1.00 94.62 100 LEU A O 1
ATOM 811 N N . SER A 1 101 ? 18.254 4.212 -2.167 1.00 93.94 101 SER A N 1
ATOM 812 C CA . SER A 1 101 ? 19.591 4.353 -2.754 1.00 93.94 101 SER A CA 1
ATOM 813 C C . SER A 1 101 ? 19.924 3.181 -3.675 1.00 93.94 101 SER A C 1
ATOM 815 O O . SER A 1 101 ? 20.311 3.410 -4.820 1.00 93.94 101 SER A O 1
ATOM 817 N N . SER A 1 102 ? 19.695 1.939 -3.239 1.00 95.56 102 SER A N 1
ATOM 818 C CA . SER A 1 102 ? 19.949 0.755 -4.069 1.00 95.56 102 SER A CA 1
ATOM 819 C C . SER A 1 102 ? 19.094 0.734 -5.339 1.00 95.56 102 SER A C 1
ATOM 821 O O . SER A 1 102 ? 19.590 0.414 -6.419 1.00 95.56 102 SER A O 1
ATOM 823 N N . LEU A 1 103 ? 17.819 1.128 -5.250 1.00 95.94 103 LEU A N 1
ATOM 824 C CA . LEU A 1 103 ? 16.946 1.239 -6.422 1.00 95.94 103 LEU A CA 1
ATOM 825 C C . LEU A 1 103 ? 17.430 2.307 -7.407 1.00 95.94 103 LEU A C 1
ATOM 827 O O . LEU A 1 103 ? 17.333 2.112 -8.620 1.00 95.94 103 LEU A O 1
ATOM 831 N N . LYS A 1 104 ? 17.967 3.423 -6.906 1.00 96.62 104 LYS A N 1
ATOM 832 C CA . LYS A 1 104 ? 18.522 4.484 -7.749 1.00 96.62 104 LYS A CA 1
ATOM 833 C C . LYS A 1 104 ? 19.763 4.010 -8.509 1.00 96.62 104 LYS A C 1
ATOM 835 O O . LYS A 1 104 ? 19.838 4.229 -9.715 1.00 96.62 104 LYS A O 1
ATOM 840 N N . GLU A 1 105 ? 20.685 3.324 -7.836 1.00 96.56 105 GLU A N 1
ATOM 841 C CA . GLU A 1 105 ? 21.885 2.751 -8.466 1.00 96.56 105 GLU A CA 1
ATOM 842 C C . GLU A 1 105 ? 21.534 1.692 -9.519 1.00 96.56 105 GLU A C 1
ATOM 844 O O . GLU A 1 105 ? 22.116 1.664 -10.609 1.00 96.56 105 GLU A O 1
ATOM 849 N N . LEU A 1 106 ? 20.539 0.845 -9.235 1.00 97.06 106 LEU A N 1
ATOM 850 C CA . LEU A 1 106 ? 20.053 -0.139 -10.198 1.00 97.06 106 LEU A CA 1
ATOM 851 C C . LEU A 1 106 ? 19.461 0.538 -11.438 1.00 97.06 106 LEU A C 1
ATOM 853 O O . LEU A 1 106 ? 19.768 0.132 -12.559 1.00 97.06 106 LEU A O 1
ATOM 857 N N . ASN A 1 107 ? 18.651 1.583 -11.250 1.00 97.25 107 ASN A N 1
ATOM 858 C CA . ASN A 1 107 ? 18.053 2.330 -12.354 1.00 97.25 107 ASN A CA 1
ATOM 859 C C . ASN A 1 107 ? 19.127 2.981 -13.236 1.00 97.25 107 ASN A C 1
ATOM 861 O O . ASN A 1 107 ? 19.093 2.842 -14.456 1.00 97.25 107 ASN A O 1
ATOM 865 N N . GLU A 1 108 ? 20.127 3.616 -12.623 1.00 96.75 108 GLU A N 1
ATOM 866 C CA . GLU A 1 108 ? 21.250 4.222 -13.342 1.00 96.75 108 GLU A CA 1
ATOM 867 C C . GLU A 1 108 ? 22.052 3.174 -14.126 1.00 96.75 108 GLU A C 1
ATOM 869 O O . GLU A 1 108 ? 22.399 3.376 -15.292 1.00 96.75 108 GLU A O 1
ATOM 874 N N . THR A 1 109 ? 22.282 2.003 -13.531 1.00 96.88 109 THR A N 1
ATOM 875 C CA . THR A 1 109 ? 22.960 0.888 -14.203 1.00 96.88 109 THR A CA 1
ATOM 876 C C . THR A 1 109 ? 22.161 0.390 -15.408 1.00 96.88 109 THR A C 1
ATOM 878 O O . THR A 1 109 ? 22.731 0.190 -16.482 1.00 96.88 109 THR A O 1
ATOM 881 N N . GLN A 1 110 ? 20.844 0.230 -15.264 1.00 97.06 110 GLN A N 1
ATOM 882 C CA . GLN A 1 110 ? 19.956 -0.188 -16.352 1.00 97.06 110 GLN A CA 1
ATOM 883 C C . GLN A 1 110 ? 19.911 0.843 -17.485 1.00 97.06 110 GLN A C 1
ATOM 885 O O . GLN A 1 110 ? 20.019 0.468 -18.652 1.00 97.06 110 GLN A O 1
ATOM 890 N N . GLN A 1 111 ? 19.827 2.137 -17.166 1.00 96.81 111 GLN A N 1
ATOM 891 C CA . GLN A 1 111 ? 19.883 3.199 -18.175 1.00 96.81 111 GLN A CA 1
ATOM 892 C C . GLN A 1 111 ? 21.205 3.174 -18.945 1.00 96.81 111 GLN A C 1
ATOM 894 O O . GLN A 1 111 ? 21.206 3.206 -20.175 1.00 96.81 111 GLN A O 1
ATOM 899 N N . ASN A 1 112 ? 22.331 3.035 -18.243 1.00 97.06 112 ASN A N 1
ATOM 900 C CA . ASN A 1 112 ? 23.645 2.944 -18.876 1.00 97.06 112 ASN A CA 1
ATOM 901 C C . ASN A 1 112 ? 23.769 1.719 -19.796 1.00 97.06 112 ASN A C 1
ATOM 903 O O . ASN A 1 112 ? 24.386 1.804 -20.859 1.00 97.06 112 ASN A O 1
ATOM 907 N N . GLN A 1 113 ? 23.181 0.581 -19.420 1.00 97.06 113 GLN A N 1
ATOM 908 C CA . GLN A 1 113 ? 23.147 -0.610 -20.271 1.00 97.06 113 GLN A CA 1
ATOM 909 C C . GLN A 1 113 ? 22.316 -0.387 -21.539 1.00 97.06 113 GLN A C 1
ATOM 911 O O . GLN A 1 113 ? 22.786 -0.731 -22.623 1.00 97.06 113 GLN A O 1
ATOM 916 N N . LEU A 1 114 ? 21.139 0.235 -21.427 1.00 97.94 114 LEU A N 1
ATOM 917 C CA . LEU A 1 114 ? 20.292 0.559 -22.580 1.00 97.94 114 LEU A CA 1
ATOM 918 C C . LEU A 1 114 ? 20.999 1.500 -23.559 1.00 97.94 114 LEU A C 1
ATOM 920 O O . LEU A 1 114 ? 20.996 1.247 -24.760 1.00 97.94 114 LEU A O 1
ATOM 924 N N . VAL A 1 115 ? 21.672 2.538 -23.055 1.00 97.94 115 VAL A N 1
ATOM 925 C CA . VAL A 1 115 ? 22.447 3.463 -23.897 1.00 97.94 115 VAL A CA 1
ATOM 926 C C . VAL A 1 115 ? 23.560 2.726 -24.645 1.00 97.94 115 VAL A C 1
ATOM 928 O O . VAL A 1 115 ? 23.739 2.935 -25.843 1.00 97.94 115 VAL A O 1
ATOM 931 N N . ARG A 1 116 ? 24.284 1.819 -23.977 1.00 97.12 116 ARG A N 1
ATOM 932 C CA . ARG A 1 116 ? 25.332 1.017 -24.631 1.00 97.12 116 ARG A CA 1
ATOM 933 C C . ARG A 1 116 ? 24.769 0.092 -25.708 1.00 97.12 116 ARG A C 1
ATOM 935 O O . ARG A 1 116 ? 25.375 -0.027 -26.769 1.00 97.12 116 ARG A O 1
ATOM 942 N N . GLN A 1 117 ? 23.629 -0.547 -25.453 1.00 97.06 117 GLN A N 1
ATOM 943 C CA . GLN A 1 117 ? 22.963 -1.397 -26.443 1.00 97.06 117 GLN A CA 1
ATOM 944 C C . GLN A 1 117 ? 22.500 -0.587 -27.658 1.00 97.06 117 GLN A C 1
ATOM 946 O O . GLN A 1 117 ? 22.725 -1.007 -28.790 1.00 97.06 117 GLN A O 1
ATOM 951 N N . GLN A 1 118 ? 21.934 0.600 -27.434 1.00 97.31 118 GLN A N 1
ATOM 952 C CA . GLN A 1 118 ? 21.522 1.510 -28.501 1.00 97.31 118 GLN A CA 1
ATOM 953 C C . GLN A 1 118 ? 22.711 1.922 -29.384 1.00 97.31 118 GLN A C 1
ATOM 955 O O . GLN A 1 118 ? 22.635 1.817 -30.605 1.00 97.31 118 GLN A O 1
ATOM 960 N N . GLN A 1 119 ? 23.842 2.295 -28.777 1.00 97.44 119 GLN A N 1
ATOM 961 C CA . GLN A 1 119 ? 25.065 2.643 -29.512 1.00 97.44 119 GLN A CA 1
ATOM 962 C C . GLN A 1 119 ? 25.613 1.469 -30.335 1.00 97.44 119 GLN A C 1
ATOM 964 O O . GLN A 1 119 ? 26.090 1.660 -31.452 1.00 97.44 119 GLN A O 1
ATOM 969 N N . GLN A 1 120 ? 25.548 0.245 -29.803 1.00 97.31 120 GLN A N 1
ATOM 970 C CA . GLN A 1 120 ? 25.963 -0.950 -30.541 1.00 97.31 120 GLN A CA 1
ATOM 971 C C . GLN A 1 120 ? 25.063 -1.217 -31.751 1.00 97.31 120 GLN A C 1
ATOM 973 O O . GLN A 1 120 ? 25.578 -1.534 -32.823 1.00 97.31 120 GLN A O 1
ATOM 978 N N . LEU A 1 121 ? 23.745 -1.066 -31.599 1.00 97.94 121 LEU A N 1
ATOM 979 C CA . LEU A 1 121 ? 22.787 -1.212 -32.697 1.00 97.94 121 LEU A CA 1
ATOM 980 C C . LEU A 1 121 ? 23.006 -0.155 -33.782 1.00 97.94 121 LEU A C 1
ATOM 982 O O . LEU A 1 121 ? 22.997 -0.482 -34.966 1.00 97.94 121 LEU A O 1
ATOM 986 N N . GLU A 1 122 ? 23.253 1.095 -33.396 1.00 97.44 122 GLU A N 1
ATOM 987 C CA . GLU A 1 122 ? 23.569 2.175 -34.337 1.00 97.44 122 GLU A CA 1
ATOM 988 C C . GLU A 1 122 ? 24.852 1.885 -35.116 1.00 97.44 122 GLU A C 1
ATOM 990 O O . GLU A 1 122 ? 24.838 1.922 -36.346 1.00 97.44 122 GLU A O 1
ATOM 995 N N . ALA A 1 123 ? 25.925 1.481 -34.432 1.00 97.31 123 ALA A N 1
ATOM 996 C CA . ALA A 1 123 ? 27.172 1.101 -35.088 1.00 97.31 123 ALA A CA 1
ATOM 997 C C . ALA A 1 123 ? 26.987 -0.093 -36.043 1.00 97.31 123 ALA A C 1
ATOM 999 O O . ALA A 1 123 ? 27.564 -0.117 -37.130 1.00 97.31 123 ALA A O 1
ATOM 1000 N N . GLN A 1 124 ? 26.168 -1.085 -35.676 1.00 96.56 124 GLN A N 1
ATOM 1001 C CA . GLN A 1 124 ? 25.838 -2.198 -36.571 1.00 96.56 124 GLN A CA 1
ATOM 1002 C C . GLN A 1 124 ? 25.058 -1.732 -37.805 1.00 96.56 124 GLN A C 1
ATOM 1004 O O . GLN A 1 124 ? 25.393 -2.134 -38.920 1.00 96.56 124 GLN A O 1
ATOM 1009 N N . ASN A 1 125 ? 24.065 -0.860 -37.630 1.00 97.31 125 ASN A N 1
ATOM 1010 C CA . ASN A 1 125 ? 23.279 -0.310 -38.734 1.00 97.31 125 ASN A CA 1
ATOM 1011 C C . ASN A 1 125 ? 24.143 0.505 -39.705 1.00 97.31 125 ASN A C 1
ATOM 1013 O O . ASN A 1 125 ? 23.989 0.372 -40.920 1.00 97.31 125 ASN A O 1
ATOM 1017 N N . GLU A 1 126 ? 25.092 1.294 -39.198 1.00 97.38 126 GLU A N 1
ATOM 1018 C CA . GLU A 1 126 ? 26.058 2.013 -40.035 1.00 97.38 126 GLU A CA 1
ATOM 1019 C C . GLU A 1 126 ? 26.915 1.051 -40.865 1.00 97.38 126 GLU A C 1
ATOM 1021 O O . GLU A 1 126 ? 27.097 1.256 -42.068 1.00 97.38 126 GLU A O 1
ATOM 1026 N N . GLN A 1 127 ? 27.395 -0.035 -40.256 1.00 96.94 127 GLN A N 1
ATOM 1027 C CA . GLN A 1 127 ? 28.189 -1.038 -40.966 1.00 96.94 127 GLN A CA 1
ATOM 1028 C C . GLN A 1 127 ? 27.380 -1.748 -42.054 1.00 96.94 127 GLN A C 1
ATOM 1030 O O . GLN A 1 127 ? 27.881 -1.929 -43.166 1.00 96.94 127 GLN A O 1
ATOM 1035 N N . ILE A 1 128 ? 26.121 -2.096 -41.776 1.00 97.69 128 ILE A N 1
ATOM 1036 C CA . ILE A 1 128 ? 25.208 -2.673 -42.772 1.00 97.69 128 ILE A CA 1
ATOM 1037 C C . ILE A 1 128 ? 25.009 -1.697 -43.938 1.00 97.69 128 ILE A C 1
ATOM 1039 O O . ILE A 1 128 ? 25.130 -2.096 -45.097 1.00 97.69 128 ILE A O 1
ATOM 1043 N N . ALA A 1 129 ? 24.785 -0.411 -43.659 1.00 97.25 129 ALA A N 1
ATOM 1044 C CA . ALA A 1 129 ? 24.614 0.605 -44.697 1.00 97.25 129 ALA A CA 1
ATOM 1045 C C . ALA A 1 129 ? 25.869 0.760 -45.581 1.00 97.25 129 ALA A C 1
ATOM 1047 O O . ALA A 1 129 ? 25.771 0.909 -46.803 1.00 97.25 129 ALA A O 1
ATOM 1048 N N . ILE A 1 130 ? 27.068 0.686 -44.993 1.00 97.44 130 ILE A N 1
ATOM 1049 C CA . ILE A 1 130 ? 28.337 0.716 -45.738 1.00 97.44 130 ILE A CA 1
ATOM 1050 C C . ILE A 1 130 ? 28.485 -0.530 -46.620 1.00 97.44 130 ILE A C 1
ATOM 1052 O O . ILE A 1 130 ? 28.888 -0.416 -47.785 1.00 97.44 130 ILE A O 1
ATOM 1056 N N . GLN A 1 131 ? 28.158 -1.711 -46.090 1.00 95.69 131 GLN A N 1
ATOM 1057 C CA . GLN A 1 131 ? 28.200 -2.965 -46.842 1.00 95.69 131 GLN A CA 1
ATOM 1058 C C . GLN A 1 131 ? 27.244 -2.929 -48.037 1.00 95.69 131 GLN A C 1
ATOM 1060 O O . GLN A 1 131 ? 27.669 -3.236 -49.150 1.00 95.69 131 GLN A O 1
ATOM 1065 N N . GLN A 1 132 ? 26.006 -2.468 -47.839 1.00 95.62 132 GLN A N 1
ATOM 1066 C CA . GLN A 1 132 ? 25.016 -2.301 -48.907 1.00 95.62 132 GLN A CA 1
ATOM 1067 C C . GLN A 1 132 ? 25.531 -1.373 -50.010 1.00 95.62 132 GLN A C 1
ATOM 1069 O O . GLN A 1 132 ? 25.590 -1.772 -51.170 1.00 95.62 132 GLN A O 1
ATOM 1074 N N . ARG A 1 133 ? 26.042 -0.187 -49.654 1.00 97.00 133 ARG A N 1
ATOM 1075 C CA . ARG A 1 133 ? 26.619 0.756 -50.629 1.00 97.00 133 ARG A CA 1
ATOM 1076 C C . ARG A 1 133 ? 27.802 0.158 -51.399 1.00 97.00 133 ARG A C 1
ATOM 1078 O O . ARG A 1 133 ? 28.023 0.476 -52.568 1.00 97.00 133 ARG A O 1
ATOM 1085 N N . THR A 1 134 ? 28.616 -0.665 -50.744 1.00 96.31 134 THR A N 1
ATOM 1086 C CA . THR A 1 134 ? 29.764 -1.326 -51.385 1.00 96.31 134 THR A CA 1
ATOM 1087 C C . THR A 1 134 ? 29.297 -2.397 -52.366 1.00 96.31 134 THR A C 1
ATOM 1089 O O . THR A 1 134 ? 29.812 -2.470 -53.483 1.00 96.31 134 THR A O 1
ATOM 1092 N N . LEU A 1 135 ? 28.288 -3.175 -51.977 1.00 96.12 135 LEU A N 1
ATOM 1093 C CA . LEU A 1 135 ? 27.664 -4.190 -52.816 1.00 96.12 135 LEU A CA 1
ATOM 1094 C C . LEU A 1 135 ? 26.988 -3.568 -54.044 1.00 96.12 135 LEU A C 1
ATOM 1096 O O . LEU A 1 135 ? 27.233 -4.031 -55.153 1.00 96.12 135 LEU A O 1
ATOM 1100 N N . GLU A 1 136 ? 26.254 -2.466 -53.885 1.00 95.00 136 GLU A N 1
ATOM 1101 C CA . GLU A 1 136 ? 25.662 -1.707 -54.998 1.00 95.00 136 GLU A CA 1
ATOM 1102 C C . GLU A 1 136 ? 26.725 -1.214 -55.988 1.00 95.00 136 GLU A C 1
ATOM 1104 O O . GLU A 1 136 ? 26.592 -1.373 -57.203 1.00 95.00 136 GLU A O 1
ATOM 1109 N N . LYS A 1 137 ? 27.830 -0.648 -55.483 1.00 95.00 137 LYS A N 1
ATOM 1110 C CA . LYS A 1 137 ? 28.951 -0.210 -56.329 1.00 95.00 137 LYS A CA 1
ATOM 1111 C C . LYS A 1 137 ? 29.569 -1.374 -57.100 1.00 95.00 137 LYS A C 1
ATOM 1113 O O . LYS A 1 137 ? 29.924 -1.203 -58.269 1.00 95.00 137 LYS A O 1
ATOM 1118 N N . PHE A 1 138 ? 29.711 -2.530 -56.455 1.00 94.94 138 PHE A N 1
ATOM 1119 C CA . PHE A 1 138 ? 30.241 -3.737 -57.079 1.00 94.94 138 PHE A CA 1
ATOM 1120 C C . PHE A 1 138 ? 29.287 -4.287 -58.146 1.00 94.94 138 PHE A C 1
ATOM 1122 O O . PHE A 1 138 ? 29.714 -4.519 -59.275 1.00 94.94 138 PHE A O 1
ATOM 1129 N N . GLN A 1 139 ? 27.990 -4.389 -57.846 1.00 92.69 139 GLN A N 1
ATOM 1130 C CA . GLN A 1 139 ? 26.952 -4.772 -58.809 1.00 92.69 139 GLN A CA 1
ATOM 1131 C C . GLN A 1 139 ? 26.942 -3.839 -60.026 1.00 92.69 139 GLN A C 1
ATOM 1133 O O . GLN A 1 139 ? 26.971 -4.305 -61.164 1.00 92.69 139 GLN A O 1
ATOM 1138 N N . ALA A 1 140 ? 27.007 -2.522 -59.810 1.00 92.00 140 ALA A N 1
ATOM 1139 C CA . ALA A 1 140 ? 27.085 -1.544 -60.892 1.00 92.00 140 ALA A CA 1
ATOM 1140 C C . ALA A 1 140 ? 28.350 -1.712 -61.752 1.00 92.00 140 ALA A C 1
ATOM 1142 O O . ALA A 1 140 ? 28.315 -1.470 -62.958 1.00 92.00 140 ALA A O 1
ATOM 1143 N N . ALA A 1 141 ? 29.481 -2.106 -61.157 1.00 93.00 141 ALA A N 1
ATOM 1144 C CA . ALA A 1 141 ? 30.703 -2.403 -61.902 1.00 93.00 141 ALA A CA 1
ATOM 1145 C C . ALA A 1 141 ? 30.569 -3.675 -62.749 1.00 93.00 141 ALA A C 1
ATOM 1147 O O . ALA A 1 141 ? 30.961 -3.660 -63.914 1.00 93.00 141 ALA A O 1
ATOM 1148 N N . LEU A 1 142 ? 29.969 -4.737 -62.203 1.00 92.81 142 LEU A N 1
ATOM 1149 C CA . LEU A 1 142 ? 29.710 -5.975 -62.942 1.00 92.81 142 LEU A CA 1
ATOM 1150 C C . LEU A 1 142 ? 28.769 -5.751 -64.130 1.00 92.81 142 LEU A C 1
ATOM 1152 O O . LEU A 1 142 ? 29.055 -6.245 -65.221 1.00 92.81 142 LEU A O 1
ATOM 1156 N N . LEU A 1 143 ? 27.710 -4.954 -63.947 1.00 91.38 143 LEU A N 1
ATOM 1157 C CA . LEU A 1 143 ? 26.799 -4.554 -65.025 1.00 91.38 143 LEU A CA 1
ATOM 1158 C C . LEU A 1 143 ? 27.540 -3.800 -66.141 1.00 91.38 143 LEU A C 1
ATOM 1160 O O . LEU A 1 143 ? 27.385 -4.131 -67.313 1.00 91.38 143 LEU A O 1
ATOM 1164 N N . ARG A 1 144 ? 28.409 -2.835 -65.800 1.00 90.31 144 ARG A N 1
ATOM 1165 C CA . ARG A 1 144 ? 29.212 -2.098 -66.800 1.00 90.31 144 ARG A CA 1
ATOM 1166 C C . ARG A 1 144 ? 30.171 -2.993 -67.584 1.00 90.31 144 ARG A C 1
ATOM 1168 O O . ARG A 1 144 ? 30.411 -2.730 -68.757 1.00 90.31 144 ARG A O 1
ATOM 1175 N N . CYS A 1 145 ? 30.726 -4.019 -66.945 1.00 89.38 145 CYS A N 1
ATOM 1176 C CA . CYS A 1 145 ? 31.630 -4.971 -67.588 1.00 89.38 145 CYS A CA 1
ATOM 1177 C C . CYS A 1 145 ? 30.898 -6.084 -68.363 1.00 89.38 145 CYS A C 1
ATOM 1179 O O . CYS A 1 145 ? 31.566 -6.948 -68.925 1.00 89.38 145 CYS A O 1
ATOM 1181 N N . GLY A 1 146 ? 29.558 -6.094 -68.384 1.00 84.19 146 GLY A N 1
ATOM 1182 C CA . GLY A 1 146 ? 28.758 -7.126 -69.054 1.00 84.19 146 GLY A CA 1
ATOM 1183 C C . GLY A 1 146 ? 28.808 -8.500 -68.375 1.00 84.19 146 GLY A C 1
ATOM 1184 O O . GLY A 1 146 ? 28.526 -9.507 -69.015 1.00 84.19 146 GLY A O 1
ATOM 1185 N N . LEU A 1 147 ? 29.194 -8.553 -67.094 1.00 80.06 147 LEU A N 1
ATOM 1186 C CA . LEU A 1 147 ? 29.320 -9.788 -66.305 1.00 80.06 147 LEU A CA 1
ATOM 1187 C C . LEU A 1 147 ? 28.051 -10.121 -65.497 1.00 80.06 147 LEU A C 1
ATOM 1189 O O . LEU A 1 147 ? 27.976 -11.187 -64.893 1.00 80.06 147 LEU A O 1
ATOM 1193 N N . LEU A 1 148 ? 27.061 -9.221 -65.485 1.00 71.88 148 LEU A N 1
ATOM 1194 C CA . LEU A 1 148 ? 25.708 -9.442 -64.966 1.00 71.88 148 LEU A CA 1
ATOM 1195 C C . LEU A 1 148 ? 24.698 -9.037 -66.056 1.00 71.88 148 LEU A C 1
ATOM 1197 O O . LEU A 1 148 ? 24.829 -7.949 -66.616 1.00 71.88 148 LEU A O 1
ATOM 1201 N N . SER A 1 149 ? 23.705 -9.884 -66.346 1.00 67.12 149 SER A N 1
ATOM 1202 C CA . SER A 1 149 ? 22.568 -9.541 -67.221 1.00 67.12 149 SER A CA 1
ATOM 1203 C C . SER A 1 149 ? 21.482 -8.817 -66.415 1.00 67.12 149 SER A C 1
ATOM 1205 O O . SER A 1 149 ? 21.250 -9.175 -65.263 1.00 67.12 149 SER A O 1
ATOM 1207 N N . SER A 1 150 ? 20.788 -7.841 -67.011 1.00 64.19 150 SER A N 1
ATOM 1208 C CA . SER A 1 150 ? 19.686 -7.080 -66.376 1.00 64.19 150 SER A CA 1
ATOM 1209 C C . SER A 1 150 ? 18.362 -7.855 -66.236 1.00 64.19 150 SER A C 1
ATOM 1211 O O . SER A 1 150 ? 17.318 -7.245 -66.001 1.00 64.19 150 SER A O 1
ATOM 1213 N N . ASP A 1 151 ? 18.361 -9.179 -66.378 1.00 59.19 151 ASP A N 1
ATOM 1214 C CA . ASP A 1 151 ? 17.115 -9.935 -66.474 1.00 59.19 151 ASP A CA 1
ATOM 1215 C C . ASP A 1 151 ? 16.630 -10.478 -65.118 1.00 59.19 151 ASP A C 1
ATOM 1217 O O . ASP A 1 151 ? 17.217 -11.390 -64.546 1.00 59.19 151 ASP A O 1
ATOM 1221 N N . GLN A 1 152 ? 15.502 -9.893 -64.689 1.00 59.06 152 GLN A N 1
ATOM 1222 C CA . GLN A 1 152 ? 14.344 -10.478 -63.988 1.00 59.06 152 GLN A CA 1
ATOM 1223 C C . GLN A 1 152 ? 14.508 -11.101 -62.589 1.00 59.06 152 GLN A C 1
ATOM 1225 O O . GLN A 1 152 ? 15.102 -12.155 -62.414 1.00 59.06 152 GLN A O 1
ATOM 1230 N N . CYS A 1 153 ? 13.813 -10.476 -61.630 1.00 45.09 153 CYS A N 1
ATOM 1231 C CA . CYS A 1 153 ? 12.926 -11.063 -60.607 1.00 45.09 153 CYS A CA 1
ATOM 1232 C C . CYS A 1 153 ? 12.282 -9.867 -59.878 1.00 45.09 153 CYS A C 1
ATOM 1234 O O . CYS A 1 153 ? 12.999 -8.954 -59.487 1.00 45.09 153 CYS A O 1
ATOM 1236 N N . GLY A 1 154 ? 10.980 -9.721 -59.671 1.00 48.34 154 GLY A N 1
ATOM 1237 C CA . GLY A 1 154 ? 9.822 -10.594 -59.809 1.00 48.34 154 GLY A CA 1
ATOM 1238 C C . GLY A 1 154 ? 8.773 -9.973 -58.882 1.00 48.34 154 GLY A C 1
ATOM 1239 O O . GLY A 1 154 ? 9.047 -9.805 -57.695 1.00 48.34 154 GLY A O 1
ATOM 1240 N N . ASP A 1 155 ? 7.638 -9.540 -59.433 1.00 49.41 155 ASP A N 1
ATOM 1241 C CA . ASP A 1 155 ? 6.442 -9.216 -58.654 1.00 49.41 155 ASP A CA 1
ATOM 1242 C C . ASP A 1 155 ? 5.967 -10.508 -57.975 1.00 49.41 155 ASP A C 1
ATOM 1244 O O . ASP A 1 155 ? 5.160 -11.242 -58.537 1.00 49.41 155 ASP A O 1
ATOM 1248 N N . ASP A 1 156 ? 6.471 -10.806 -56.781 1.00 50.09 156 ASP A N 1
ATOM 1249 C CA . ASP A 1 156 ? 5.824 -11.769 -55.897 1.00 50.09 156 ASP A CA 1
ATOM 1250 C C . ASP A 1 156 ? 4.978 -11.000 -54.888 1.00 50.09 156 ASP A C 1
ATOM 1252 O O . ASP A 1 156 ? 5.430 -10.490 -53.861 1.00 50.09 156 ASP A O 1
ATOM 1256 N N . SER A 1 157 ? 3.705 -10.915 -55.265 1.00 53.34 157 SER A N 1
ATOM 1257 C CA . SER A 1 157 ? 2.580 -10.675 -54.376 1.00 53.34 157 SER A CA 1
ATOM 1258 C C . SER A 1 157 ? 2.731 -11.462 -53.075 1.00 53.34 157 SER A C 1
ATOM 1260 O O . SER A 1 157 ? 2.846 -12.685 -53.086 1.00 53.34 157 SER A O 1
ATOM 1262 N N . LEU A 1 158 ? 2.595 -10.766 -51.950 1.00 52.28 158 LEU A N 1
ATOM 1263 C CA . LEU A 1 158 ? 2.063 -11.353 -50.726 1.00 52.28 158 LEU A CA 1
ATOM 1264 C C . LEU A 1 158 ? 0.838 -10.538 -50.302 1.00 52.28 158 LEU A C 1
ATOM 1266 O O . LEU A 1 158 ? 0.884 -9.709 -49.397 1.00 52.28 158 LEU A O 1
ATOM 1270 N N . GLU A 1 159 ? -0.269 -10.785 -51.006 1.00 56.09 159 GLU A N 1
ATOM 1271 C CA . GLU A 1 159 ? -1.581 -10.852 -50.365 1.00 56.09 159 GLU A CA 1
ATOM 1272 C C . GLU A 1 159 ? -1.599 -12.083 -49.444 1.00 56.09 159 GLU A C 1
ATOM 1274 O O . GLU A 1 159 ? -1.224 -13.173 -49.879 1.00 56.09 159 GLU A O 1
ATOM 1279 N N . GLY A 1 160 ? -2.086 -11.944 -48.206 1.00 60.22 160 GLY A N 1
ATOM 1280 C CA . GLY A 1 160 ? -2.556 -13.104 -47.441 1.00 60.22 160 GLY A CA 1
ATOM 1281 C C . GLY A 1 160 ? -2.463 -13.022 -45.917 1.00 60.22 160 GLY A C 1
ATOM 1282 O O . GLY A 1 160 ? -1.469 -13.465 -45.354 1.00 60.22 160 GLY A O 1
ATOM 1283 N N . CYS A 1 161 ? -3.587 -12.595 -45.320 1.00 44.75 161 CYS A N 1
ATOM 1284 C CA . CYS A 1 161 ? -4.106 -12.861 -43.962 1.00 44.75 161 CYS A CA 1
ATOM 1285 C C . CYS A 1 161 ? -3.458 -12.184 -42.743 1.00 44.75 161 CYS A C 1
ATOM 1287 O O . CYS A 1 161 ? -2.365 -12.599 -42.306 1.00 44.75 161 CYS A O 1
#

Radius of gyration: 43.11 Å; chains: 1; bounding box: 77×36×112 Å

Organism: Iris pallida (NCBI:txid29817)

Secondary structure (DSSP, 8-state):
-----PPPPHHHHHHHHHEETTTTEESSHHHHHHHHHHHHHHHHHTSTTSPP--HHHHHHHHH-PPP--BTTTTBS-------THHHHHHHHHHHHHHHHHHHHHHHHHHHHHHHHHHHHHHHHHHHHHHHHHHHHHHHHHHHHTT-S-------------

Sequence (161 aa):
MSTKAEIPHFVDFFKESHWSKKKDDWLDHKCMEKHVELENLRTMCSQPDAIPMSQEEMSIAVLGKKSVYLRGYGVGRKPSNTNTTSRENDGKMIILREELSSLKELNETQQNQLVRQQQQLEAQNEQIAIQQRTLEKFQAALLRCGLLSSDQCGDDSLEGC

pLDDT: mean 83.34, std 16.05, range [38.31, 97.94]

Foldseek 3Di:
DDDDPDDDQLLVVLCVVQQDPPVRGGVDPLSVVLSVQLVVVVVQLPDPPHDNDDSVRSCCVRVNDDQQDDPPPRGHDDPPPPCPVPVVVVVVVVVVVVVVVVVVVVVVVVVVVVVVVVVVVVVVVVVVVVVVVVVVVVVVVCVVVVNDDPDDDDPDDPDDD